Protein AF-A0A7D7VQC7-F1 (afdb_monomer_lite)

pLDDT: mean 91.13, std 5.69, range [63.03, 96.31]

Secondary structure (DSSP, 8-state):
-BHHHHHHHHHHHHHHTS---HHHHHHHHHHHHHHHHHTTS-BTTT--HHHHHHHHHHHHHHTT--HHHHHHHHHHHHHHHT-

Structure (mmCIF, N/CA/C/O backbone):
data_AF-A0A7D7VQC7-F1
#
_entry.id   AF-A0A7D7VQC7-F1
#
loop_
_atom_site.group_PDB
_atom_site.id
_atom_site.type_symbol
_atom_site.label_atom_id
_atom_site.label_alt_id
_atom_site.label_comp_id
_atom_site.label_asym_id
_atom_site.label_entity_id
_atom_site.label_seq_id
_atom_site.pdbx_PDB_ins_code
_atom_site.Cartn_x
_atom_site.Cartn_y
_atom_site.Cartn_z
_atom_site.occupancy
_atom_site.B_iso_or_equiv
_atom_site.auth_seq_id
_atom_site.auth_comp_id
_atom_site.auth_asym_id
_atom_site.auth_atom_id
_atom_site.pdbx_PDB_model_num
ATOM 1 N N . MET A 1 1 ? -7.832 3.447 15.948 1.00 73.19 1 MET A N 1
ATOM 2 C CA . MET A 1 1 ? -7.688 1.984 15.751 1.00 73.19 1 MET A CA 1
ATOM 3 C C . MET A 1 1 ? -6.360 1.706 15.049 1.00 73.19 1 MET A C 1
ATOM 5 O O . MET A 1 1 ? -6.017 2.438 14.123 1.00 73.19 1 MET A O 1
ATOM 9 N N . LYS A 1 2 ? -5.585 0.709 15.504 1.00 83.25 2 LYS A N 1
ATOM 10 C CA . LYS A 1 2 ? -4.281 0.365 14.897 1.00 83.25 2 LYS A CA 1
ATOM 11 C C . LYS A 1 2 ? -4.479 -0.236 13.503 1.00 83.25 2 LYS A C 1
ATOM 13 O O . LYS A 1 2 ? -5.415 -1.012 13.322 1.00 83.25 2 LYS A O 1
ATOM 18 N N . ILE A 1 3 ? -3.587 0.068 12.554 1.00 82.94 3 ILE A N 1
ATOM 19 C CA . ILE A 1 3 ? -3.691 -0.442 11.172 1.00 82.94 3 ILE A CA 1
ATOM 20 C C . ILE A 1 3 ? -3.913 -1.963 11.101 1.00 82.94 3 ILE A C 1
ATOM 22 O O . ILE A 1 3 ? -4.849 -2.362 10.409 1.00 82.94 3 ILE A O 1
ATOM 26 N N . PRO A 1 4 ? -3.143 -2.824 11.803 1.00 84.94 4 PRO A N 1
ATOM 27 C CA . PRO A 1 4 ? -3.272 -4.274 11.638 1.00 84.94 4 PRO A CA 1
ATOM 28 C C . PRO A 1 4 ? -4.669 -4.809 11.970 1.00 84.94 4 PRO A C 1
ATOM 30 O O . PRO A 1 4 ? -5.119 -5.770 11.355 1.00 84.94 4 PRO A O 1
ATOM 33 N N . LEU A 1 5 ? -5.375 -4.152 12.895 1.00 87.19 5 LEU A N 1
ATOM 34 C CA . LEU A 1 5 ? -6.730 -4.524 13.307 1.00 87.19 5 LEU A CA 1
ATOM 35 C C . LEU A 1 5 ? -7.793 -4.113 12.276 1.00 87.19 5 LEU A C 1
ATOM 37 O O . LEU A 1 5 ? -8.860 -4.714 12.218 1.00 87.19 5 LEU A O 1
ATOM 41 N N . ILE A 1 6 ? -7.498 -3.107 11.449 1.00 89.94 6 ILE A N 1
ATOM 42 C CA . ILE A 1 6 ? -8.411 -2.579 10.425 1.00 89.94 6 ILE A CA 1
ATOM 43 C C . ILE A 1 6 ? -8.264 -3.341 9.105 1.00 89.94 6 ILE A C 1
ATOM 45 O O . ILE A 1 6 ? -9.221 -3.424 8.342 1.00 89.94 6 ILE A O 1
ATOM 49 N N . LEU A 1 7 ? -7.101 -3.942 8.824 1.00 90.50 7 LEU A N 1
ATOM 50 C CA . LEU A 1 7 ? -6.857 -4.658 7.563 1.00 90.50 7 LEU A CA 1
ATOM 51 C C . LEU A 1 7 ? -7.927 -5.720 7.225 1.00 90.50 7 LEU A C 1
ATOM 53 O O . LEU A 1 7 ? -8.358 -5.752 6.069 1.00 90.50 7 LEU A O 1
ATOM 57 N N . PRO A 1 8 ? -8.412 -6.559 8.167 1.00 92.56 8 PRO A N 1
ATOM 58 C CA . PRO A 1 8 ? -9.487 -7.511 7.878 1.00 92.56 8 PRO A CA 1
ATOM 59 C C . PRO A 1 8 ? -10.815 -6.826 7.530 1.00 92.56 8 PRO A C 1
ATOM 61 O O . PRO A 1 8 ? -11.516 -7.269 6.620 1.00 92.56 8 PRO A O 1
ATOM 64 N N . GLN A 1 9 ? -11.136 -5.723 8.215 1.00 91.69 9 GLN A N 1
ATOM 65 C CA . GLN A 1 9 ? -12.346 -4.934 7.966 1.00 91.69 9 GLN A CA 1
ATOM 66 C C . GLN A 1 9 ? -12.276 -4.261 6.593 1.00 91.69 9 GLN A C 1
ATOM 68 O O . GLN A 1 9 ? -13.195 -4.415 5.792 1.00 91.69 9 GLN A O 1
ATOM 73 N N . PHE A 1 10 ? -11.143 -3.626 6.273 1.00 92.31 10 PHE A N 1
ATOM 74 C CA . PHE A 1 10 ? -10.891 -3.057 4.951 1.00 92.31 10 PHE A CA 1
ATOM 75 C C . PHE A 1 10 ? -10.991 -4.121 3.859 1.00 92.31 10 PHE A C 1
ATOM 77 O O . PHE A 1 10 ? -11.593 -3.875 2.824 1.00 92.31 10 PHE A O 1
ATOM 84 N N . LYS A 1 11 ? -10.437 -5.322 4.071 1.00 93.94 11 LYS A N 1
ATOM 85 C CA . LYS A 1 11 ? -10.526 -6.413 3.089 1.00 93.94 11 LYS A CA 1
ATOM 86 C C . LYS A 1 11 ? -11.983 -6.776 2.791 1.00 93.94 11 LYS A C 1
ATOM 88 O O . LYS A 1 11 ? -12.328 -6.941 1.623 1.00 93.94 11 LYS A O 1
ATOM 93 N N . ARG A 1 12 ? -12.821 -6.899 3.828 1.00 93.69 12 ARG A N 1
ATOM 94 C CA . ARG A 1 12 ? -14.253 -7.205 3.685 1.00 93.69 12 ARG A CA 1
ATOM 95 C C . ARG A 1 12 ? -14.982 -6.075 2.958 1.00 93.69 12 ARG A C 1
ATOM 97 O O . ARG A 1 12 ? -15.646 -6.342 1.963 1.00 93.69 12 ARG A O 1
ATOM 104 N N . PHE A 1 13 ? -14.784 -4.835 3.397 1.00 93.19 13 PHE A N 1
ATOM 105 C CA . PHE A 1 13 ? -15.340 -3.632 2.774 1.00 93.19 13 PHE A CA 1
ATOM 106 C C . PHE A 1 13 ? -14.942 -3.516 1.295 1.00 93.19 13 PHE A C 1
ATOM 108 O O . PHE A 1 13 ? -15.778 -3.376 0.406 1.00 93.19 13 PHE A O 1
ATOM 115 N N . ALA A 1 14 ? -13.649 -3.646 1.000 1.00 93.25 14 ALA A N 1
ATOM 116 C CA . ALA A 1 14 ? -13.118 -3.507 -0.347 1.00 93.25 14 ALA A CA 1
ATOM 117 C C . ALA A 1 14 ? -13.647 -4.589 -1.295 1.00 93.25 14 ALA A C 1
ATOM 119 O O . ALA A 1 14 ? -13.912 -4.297 -2.460 1.00 93.25 14 ALA A O 1
ATOM 120 N N . LEU A 1 15 ? -13.807 -5.820 -0.801 1.00 93.88 15 LEU A N 1
ATOM 121 C CA . LEU A 1 15 ? -14.312 -6.936 -1.593 1.00 93.88 15 LEU A CA 1
ATOM 122 C C . LEU A 1 15 ? -15.825 -6.844 -1.819 1.00 93.88 15 LEU A C 1
ATOM 124 O O . LEU A 1 15 ? -16.270 -6.978 -2.954 1.00 93.88 15 LEU A O 1
ATOM 128 N N . HIS A 1 16 ? -16.600 -6.626 -0.756 1.00 93.06 16 HIS A N 1
ATOM 129 C CA . HIS A 1 16 ? -18.058 -6.750 -0.800 1.00 93.06 16 HIS A CA 1
ATOM 130 C C . HIS A 1 16 ? -18.777 -5.432 -1.090 1.00 93.06 16 HIS A C 1
ATOM 132 O O . HIS A 1 16 ? -19.756 -5.436 -1.824 1.00 93.06 16 HIS A O 1
ATOM 138 N N . GLU A 1 17 ? -18.298 -4.309 -0.555 1.00 90.06 17 GLU A N 1
ATOM 139 C CA . GLU A 1 17 ? -18.988 -3.017 -0.682 1.00 90.06 17 GLU A CA 1
ATOM 140 C C . GLU A 1 17 ? -18.449 -2.188 -1.848 1.00 90.06 17 GLU A C 1
ATOM 142 O O . GLU A 1 17 ? -19.198 -1.494 -2.529 1.00 90.06 17 GLU A O 1
ATOM 147 N N . LYS A 1 18 ? -17.139 -2.264 -2.113 1.00 90.44 18 LYS A N 1
ATOM 148 C CA . LYS A 1 18 ? -16.498 -1.528 -3.219 1.00 90.44 18 LYS A CA 1
ATOM 149 C C . LYS A 1 18 ? -16.284 -2.355 -4.485 1.00 90.44 18 LYS A C 1
ATOM 151 O O . LYS A 1 18 ? -15.857 -1.787 -5.488 1.00 90.44 18 LYS A O 1
ATOM 156 N N . GLY A 1 19 ? -16.521 -3.669 -4.446 1.00 92.81 19 GLY A N 1
ATOM 157 C CA . GLY A 1 19 ? -16.330 -4.559 -5.597 1.00 92.81 19 GLY A CA 1
ATOM 158 C C . GLY A 1 19 ? -14.902 -4.546 -6.161 1.00 92.81 19 GLY A C 1
ATOM 159 O O . GLY A 1 19 ? -14.699 -4.727 -7.363 1.00 92.81 19 GLY A O 1
ATOM 160 N N . MET A 1 20 ? -13.889 -4.280 -5.326 1.00 94.12 20 MET A N 1
ATOM 161 C CA . MET A 1 20 ? -12.501 -4.219 -5.780 1.00 94.12 20 MET A CA 1
ATOM 162 C C . MET A 1 20 ? -11.989 -5.605 -6.175 1.00 94.12 20 MET A C 1
ATOM 164 O O . MET A 1 20 ? -12.288 -6.622 -5.548 1.00 94.12 20 MET A O 1
ATOM 168 N N . ARG A 1 21 ? -11.114 -5.645 -7.186 1.00 95.62 21 ARG A N 1
ATOM 169 C CA . ARG A 1 21 ? -10.479 -6.894 -7.618 1.00 95.62 21 ARG A CA 1
ATOM 170 C C . ARG A 1 21 ? -9.593 -7.461 -6.497 1.00 95.62 21 ARG A C 1
ATOM 172 O O . ARG A 1 21 ? -8.770 -6.715 -5.955 1.00 95.62 21 ARG A O 1
ATOM 179 N N . PRO A 1 22 ? -9.630 -8.780 -6.223 1.00 94.44 22 PRO A N 1
ATOM 180 C CA . PRO A 1 22 ? -8.815 -9.399 -5.174 1.00 94.44 22 PRO A CA 1
ATOM 181 C C . PRO A 1 22 ? -7.315 -9.104 -5.282 1.00 94.44 22 PRO A C 1
ATOM 183 O O . PRO A 1 22 ? -6.650 -8.913 -4.265 1.00 94.44 22 PRO A O 1
ATOM 186 N N . LYS A 1 23 ? -6.776 -9.014 -6.507 1.00 94.94 23 LYS A N 1
ATOM 187 C CA . LYS A 1 23 ? -5.374 -8.638 -6.746 1.00 94.94 23 LYS A CA 1
ATOM 188 C C . LYS A 1 23 ? -5.055 -7.246 -6.193 1.00 94.94 23 LYS A C 1
ATOM 190 O O . LYS A 1 23 ? -4.084 -7.089 -5.464 1.00 94.94 23 LYS A O 1
ATOM 195 N N . THR A 1 24 ? -5.899 -6.262 -6.489 1.00 93.50 24 THR A N 1
ATOM 196 C CA . THR A 1 24 ? -5.734 -4.884 -6.013 1.00 93.50 24 THR A CA 1
ATOM 197 C C . THR A 1 24 ? -5.854 -4.810 -4.496 1.00 93.50 24 THR A C 1
ATOM 199 O O . THR A 1 24 ? -5.043 -4.152 -3.854 1.00 93.50 24 THR A O 1
ATOM 202 N N . ILE A 1 25 ? -6.800 -5.544 -3.901 1.00 95.00 25 ILE A N 1
ATOM 203 C CA . ILE A 1 25 ? -6.930 -5.622 -2.440 1.00 95.00 25 ILE A CA 1
ATOM 204 C C . ILE A 1 25 ? -5.637 -6.166 -1.820 1.00 95.00 25 ILE A C 1
ATOM 206 O O . ILE A 1 25 ? -5.129 -5.580 -0.869 1.00 95.00 25 ILE A O 1
ATOM 210 N N . ARG A 1 26 ? -5.062 -7.245 -2.371 1.00 95.62 26 ARG A N 1
ATOM 211 C CA . ARG A 1 26 ? -3.782 -7.797 -1.890 1.00 95.62 26 ARG A CA 1
ATOM 212 C C . ARG A 1 26 ? -2.646 -6.776 -1.969 1.00 95.62 26 ARG A C 1
ATOM 214 O O . ARG A 1 26 ? -1.888 -6.662 -1.012 1.00 95.62 26 ARG A O 1
ATOM 221 N N . GLU A 1 27 ? -2.548 -6.022 -3.061 1.00 95.56 27 GLU A N 1
ATOM 222 C CA . GLU A 1 27 ? -1.528 -4.976 -3.220 1.00 95.56 27 GLU A CA 1
ATOM 223 C C . GLU A 1 27 ? -1.711 -3.833 -2.207 1.00 95.56 27 GLU A C 1
ATOM 225 O O . GLU A 1 27 ? -0.733 -3.401 -1.596 1.00 95.56 27 GLU A O 1
ATOM 230 N N . ILE A 1 28 ? -2.953 -3.394 -1.960 1.00 95.31 28 ILE A N 1
ATOM 231 C CA . ILE A 1 28 ? -3.265 -2.388 -0.931 1.00 95.31 28 ILE A CA 1
ATOM 232 C C . ILE A 1 28 ? -2.878 -2.907 0.460 1.00 95.31 28 ILE A C 1
ATOM 234 O O . ILE A 1 28 ? -2.177 -2.224 1.203 1.00 95.31 28 ILE A O 1
ATOM 238 N N . LEU A 1 29 ? -3.293 -4.127 0.811 1.00 95.44 29 LEU A N 1
ATOM 239 C CA . LEU A 1 29 ? -2.970 -4.729 2.105 1.00 95.44 29 LEU A CA 1
ATOM 240 C C . LEU A 1 29 ? -1.456 -4.864 2.302 1.00 95.44 29 LEU A C 1
ATOM 242 O O . LEU A 1 29 ? -0.960 -4.564 3.385 1.00 95.44 29 LEU A O 1
ATOM 246 N N . ALA A 1 30 ? -0.717 -5.265 1.265 1.00 95.19 30 ALA A N 1
ATOM 247 C CA . ALA A 1 30 ? 0.732 -5.419 1.330 1.00 95.19 30 ALA A CA 1
ATOM 248 C C . ALA A 1 30 ? 1.440 -4.084 1.609 1.00 95.19 30 ALA A C 1
ATOM 250 O O . ALA A 1 30 ? 2.256 -4.004 2.529 1.00 95.19 30 ALA A O 1
ATOM 251 N N . ILE A 1 31 ? 1.107 -3.022 0.863 1.00 95.31 31 ILE A N 1
ATOM 252 C CA . ILE A 1 31 ? 1.765 -1.722 1.044 1.00 95.31 31 ILE A CA 1
ATOM 253 C C . ILE A 1 31 ? 1.386 -1.065 2.377 1.00 95.31 31 ILE A C 1
ATOM 255 O O . ILE A 1 31 ? 2.243 -0.501 3.054 1.00 95.31 31 ILE A O 1
ATOM 259 N N . VAL A 1 32 ? 0.123 -1.183 2.794 1.00 93.81 32 VAL A N 1
ATOM 260 C CA . VAL A 1 32 ? -0.358 -0.637 4.071 1.00 93.81 32 VAL A CA 1
ATOM 261 C C . VAL A 1 32 ? 0.226 -1.412 5.255 1.00 93.81 32 VAL A C 1
ATOM 263 O O . VAL A 1 32 ? 0.577 -0.811 6.268 1.00 93.81 32 VAL A O 1
ATOM 266 N N . SER A 1 33 ? 0.390 -2.732 5.133 1.00 93.56 33 SER A N 1
ATOM 267 C CA . SER A 1 33 ? 1.065 -3.548 6.146 1.00 93.56 33 SER A CA 1
ATOM 268 C C . SER A 1 33 ? 2.546 -3.179 6.271 1.00 93.56 33 SER A C 1
ATOM 270 O O . SER A 1 33 ? 3.035 -3.010 7.389 1.00 93.56 33 SER A O 1
ATOM 272 N N . ALA A 1 34 ? 3.242 -2.960 5.149 1.00 93.44 34 ALA A N 1
ATOM 273 C CA . ALA A 1 34 ? 4.628 -2.494 5.153 1.00 93.44 34 ALA A CA 1
ATOM 274 C C . ALA A 1 34 ? 4.768 -1.125 5.841 1.00 93.44 34 ALA A C 1
ATOM 276 O O . ALA A 1 34 ? 5.602 -0.979 6.732 1.00 93.44 34 ALA A O 1
ATOM 277 N N . LEU A 1 35 ? 3.897 -0.167 5.503 1.00 92.69 35 LEU A N 1
ATOM 278 C CA . LEU A 1 35 ? 3.829 1.141 6.162 1.00 92.69 35 LEU A CA 1
ATOM 279 C C . LEU A 1 35 ? 3.569 1.004 7.670 1.00 92.69 35 LEU A C 1
ATOM 281 O O . LEU A 1 35 ? 4.224 1.656 8.478 1.00 92.69 35 LEU A O 1
ATOM 285 N N . SER A 1 36 ? 2.622 0.145 8.059 1.00 91.75 36 SER A N 1
ATOM 286 C CA . SER A 1 36 ? 2.309 -0.110 9.468 1.00 91.75 36 SER A CA 1
ATOM 287 C C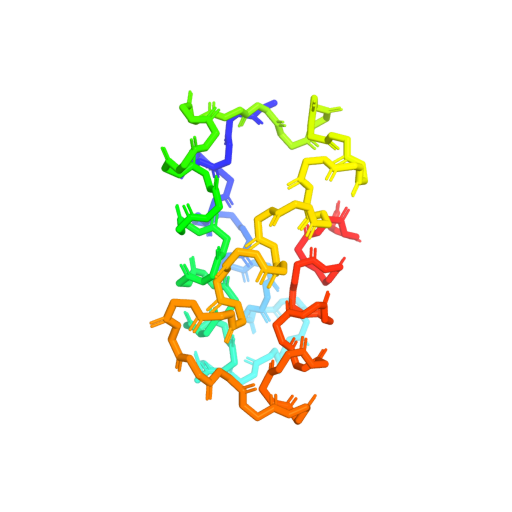 . SER A 1 36 ? 3.520 -0.635 10.223 1.00 91.75 36 SER A C 1
ATOM 289 O O . SER A 1 36 ? 3.793 -0.174 11.326 1.00 91.75 36 SER A O 1
ATOM 291 N N . LYS A 1 37 ? 4.241 -1.596 9.640 1.00 90.94 37 LYS A N 1
ATOM 292 C CA . LYS A 1 37 ? 5.414 -2.210 10.264 1.00 90.94 37 LYS A CA 1
ATOM 293 C C . LYS A 1 37 ? 6.536 -1.194 10.463 1.00 90.94 37 LYS A C 1
ATOM 295 O O . LYS A 1 37 ? 7.139 -1.171 11.527 1.00 90.94 37 LYS A O 1
ATOM 300 N N . GLU A 1 38 ? 6.780 -0.351 9.465 1.00 90.88 38 GLU A N 1
ATOM 301 C CA . GLU A 1 38 ? 7.833 0.668 9.499 1.00 90.88 38 GLU A CA 1
ATOM 302 C C . GLU A 1 38 ? 7.560 1.762 10.537 1.00 90.88 38 GLU A C 1
ATOM 304 O O . GLU A 1 38 ? 8.464 2.221 11.223 1.00 90.88 38 GLU A O 1
ATOM 309 N N . LEU A 1 39 ? 6.289 2.124 10.716 1.00 89.06 39 LEU A N 1
ATOM 310 C CA . LEU A 1 39 ? 5.860 3.135 11.682 1.00 89.06 39 LEU A CA 1
ATOM 311 C C . LEU A 1 39 ? 5.488 2.558 13.061 1.00 89.06 39 LEU A C 1
ATOM 313 O O . LEU A 1 39 ? 4.808 3.232 13.838 1.00 89.06 39 LEU A O 1
ATOM 317 N N . SER A 1 40 ? 5.890 1.319 13.365 1.00 88.12 40 SER A N 1
ATOM 318 C CA . SER A 1 40 ? 5.624 0.639 14.644 1.00 88.12 40 SER A CA 1
ATOM 319 C C . SER A 1 40 ? 4.136 0.525 15.006 1.00 88.12 40 SER A C 1
ATOM 321 O O . SER A 1 40 ? 3.715 0.761 16.137 1.00 88.12 40 SER A O 1
ATOM 323 N N . ASN A 1 41 ? 3.325 0.104 14.035 1.00 81.62 41 ASN A N 1
ATOM 324 C CA . ASN A 1 41 ? 1.884 -0.145 14.138 1.00 81.62 41 ASN A CA 1
ATOM 325 C C . ASN A 1 41 ? 1.065 1.069 14.605 1.00 81.62 41 ASN A C 1
ATOM 327 O O . ASN A 1 41 ? 0.350 0.991 15.615 1.00 81.62 41 ASN A O 1
ATOM 331 N N . PRO A 1 42 ? 1.120 2.187 13.861 1.00 82.00 42 PRO A N 1
ATOM 332 C CA . PRO A 1 42 ? 0.423 3.402 14.241 1.00 82.00 42 PRO A CA 1
ATOM 333 C C . PRO A 1 42 ? -1.100 3.243 14.094 1.00 82.00 42 PRO A C 1
ATOM 335 O O . PRO A 1 42 ? -1.621 2.326 13.444 1.00 82.00 42 PRO A O 1
ATOM 338 N N . SER A 1 43 ? -1.835 4.174 14.700 1.00 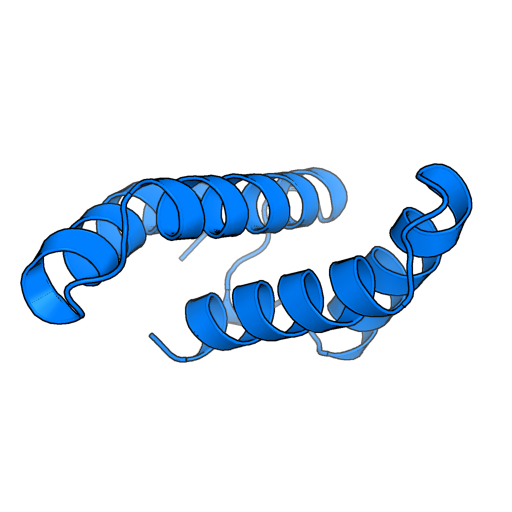83.06 43 SER A N 1
ATOM 339 C CA . SER A 1 43 ? -3.260 4.352 14.423 1.00 83.06 43 SER A C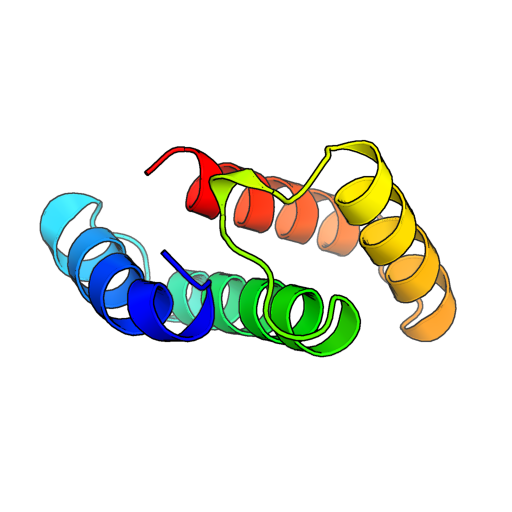A 1
ATOM 340 C C . SER A 1 43 ? -3.430 5.007 13.055 1.00 83.06 43 SER A C 1
ATOM 342 O O . SER A 1 43 ? -2.639 5.864 12.672 1.00 83.06 43 SER A O 1
ATOM 344 N N . VAL A 1 44 ? -4.500 4.674 12.334 1.00 79.94 44 VAL A N 1
ATOM 345 C CA . VAL A 1 44 ? -4.816 5.321 11.042 1.00 79.94 44 VAL A CA 1
ATOM 346 C C . VAL A 1 44 ? -4.935 6.843 11.180 1.00 79.94 44 VAL A C 1
ATOM 348 O O . VAL A 1 44 ? -4.538 7.586 10.284 1.00 79.94 44 VAL A O 1
ATOM 351 N N . THR A 1 45 ? -5.405 7.307 12.338 1.00 79.94 45 THR A N 1
ATOM 352 C CA . THR A 1 45 ? -5.549 8.728 12.673 1.00 79.94 45 THR A CA 1
ATOM 353 C C . THR A 1 45 ? -4.225 9.434 12.968 1.00 79.94 45 THR A C 1
ATOM 355 O O . THR A 1 45 ? -4.139 10.644 12.798 1.00 79.94 45 THR A O 1
ATOM 358 N N . THR A 1 46 ? -3.185 8.709 13.392 1.00 83.56 46 THR A N 1
ATOM 359 C CA . THR A 1 46 ? -1.911 9.310 13.826 1.00 83.56 46 THR A CA 1
ATOM 360 C C . THR A 1 46 ? -0.863 9.359 12.718 1.00 83.56 46 THR A C 1
ATOM 362 O O . THR A 1 46 ? 0.212 9.936 12.898 1.00 83.56 46 THR A O 1
ATOM 365 N N . ILE A 1 47 ? -1.151 8.770 11.555 1.00 86.81 47 ILE A N 1
ATOM 366 C CA . ILE A 1 47 ? -0.244 8.809 10.411 1.00 86.81 47 ILE A CA 1
ATOM 367 C C . ILE A 1 47 ? -0.388 10.144 9.688 1.00 86.81 47 ILE A C 1
ATOM 369 O O . ILE A 1 47 ? -1.388 10.429 9.021 1.00 86.81 47 ILE A O 1
ATOM 373 N N . THR A 1 48 ? 0.664 10.949 9.774 1.00 89.19 48 THR A N 1
ATOM 374 C CA . THR A 1 48 ? 0.751 12.216 9.057 1.00 89.19 48 THR A CA 1
ATOM 375 C C . THR A 1 48 ? 1.109 11.993 7.590 1.00 89.19 48 THR A C 1
ATOM 377 O O . THR A 1 48 ? 1.747 11.010 7.203 1.00 89.19 48 THR A O 1
ATOM 380 N N . THR A 1 49 ? 0.735 12.953 6.746 1.00 89.75 49 THR A N 1
ATOM 381 C CA . THR A 1 49 ? 1.115 12.956 5.327 1.00 89.75 49 THR A CA 1
ATOM 382 C C . THR A 1 49 ? 2.636 12.989 5.141 1.00 89.75 49 THR A C 1
ATOM 384 O O . THR A 1 49 ? 3.133 12.415 4.175 1.00 89.75 49 THR A O 1
ATOM 387 N N . ALA A 1 50 ? 3.376 13.601 6.074 1.00 91.06 50 ALA A N 1
ATOM 388 C CA . ALA A 1 50 ? 4.838 13.617 6.068 1.00 91.06 50 ALA A CA 1
ATOM 389 C C . ALA A 1 50 ? 5.427 12.203 6.207 1.00 91.06 50 ALA A C 1
ATOM 391 O O . ALA A 1 50 ? 6.215 11.802 5.358 1.00 91.06 50 ALA A O 1
ATOM 392 N N . LYS A 1 51 ? 4.952 11.408 7.179 1.00 91.62 51 LYS A N 1
ATOM 393 C CA . LYS A 1 51 ? 5.409 10.020 7.384 1.00 91.62 51 LYS A CA 1
ATOM 394 C C . LYS A 1 51 ? 5.104 9.115 6.189 1.00 91.62 51 LYS A C 1
ATOM 396 O O . LYS A 1 51 ? 5.930 8.307 5.788 1.00 91.62 51 LYS A O 1
ATOM 401 N N . ILE A 1 52 ? 3.931 9.280 5.569 1.00 92.06 52 ILE A N 1
ATOM 402 C CA . ILE A 1 52 ? 3.583 8.548 4.335 1.00 92.06 52 ILE A CA 1
ATOM 403 C C . ILE A 1 52 ? 4.520 8.942 3.197 1.00 92.06 52 ILE A C 1
ATOM 405 O O . ILE A 1 52 ? 4.936 8.091 2.415 1.00 92.06 52 ILE A O 1
ATOM 409 N N . ARG A 1 53 ? 4.818 10.238 3.069 1.00 93.56 53 ARG A N 1
ATOM 410 C CA . ARG A 1 53 ? 5.709 10.746 2.030 1.00 93.56 53 ARG A CA 1
ATOM 411 C C . ARG A 1 53 ? 7.107 10.157 2.202 1.00 93.56 53 ARG A C 1
ATOM 413 O O . ARG A 1 53 ? 7.632 9.615 1.239 1.00 93.56 53 ARG A O 1
ATOM 420 N N . GLU A 1 54 ? 7.657 10.227 3.406 1.00 95.00 54 GLU A N 1
ATOM 421 C CA . GLU A 1 54 ? 8.966 9.672 3.752 1.00 95.00 54 GLU A CA 1
ATOM 422 C C . GLU A 1 54 ? 9.059 8.181 3.403 1.00 95.00 54 GLU A C 1
ATOM 424 O O . GLU A 1 54 ? 9.875 7.819 2.556 1.00 95.00 54 GLU A O 1
ATOM 429 N N . PHE A 1 55 ? 8.122 7.368 3.906 1.00 94.94 55 PHE A N 1
ATOM 430 C CA . PHE A 1 55 ? 7.991 5.947 3.562 1.00 94.94 55 PHE A CA 1
ATOM 431 C C . PHE A 1 55 ? 7.994 5.715 2.043 1.00 94.94 55 PHE A C 1
ATOM 433 O O . PHE A 1 55 ? 8.734 4.890 1.510 1.00 94.94 55 PHE A O 1
ATOM 440 N N . MET A 1 56 ? 7.171 6.465 1.304 1.00 95.31 56 MET A N 1
ATOM 441 C CA . MET A 1 56 ? 7.028 6.295 -0.143 1.00 95.31 56 MET A CA 1
ATOM 442 C C . MET A 1 56 ? 8.322 6.606 -0.902 1.00 95.31 56 MET A C 1
ATOM 444 O O . MET A 1 56 ? 8.648 5.903 -1.861 1.00 95.31 56 MET A O 1
ATOM 448 N N . TYR A 1 57 ? 9.041 7.662 -0.516 1.00 95.62 57 TYR A N 1
ATOM 449 C CA . TYR A 1 57 ? 10.294 8.039 -1.171 1.00 95.62 57 TYR A CA 1
ATOM 450 C C . TYR A 1 57 ? 11.438 7.099 -0.800 1.00 95.62 57 TYR A C 1
ATOM 452 O O . TYR A 1 57 ? 12.164 6.679 -1.701 1.00 95.62 57 TYR A O 1
ATOM 460 N N . GLN A 1 58 ? 11.549 6.696 0.468 1.00 94.88 58 GLN A N 1
ATOM 461 C CA . GLN A 1 58 ? 12.525 5.691 0.895 1.00 94.88 58 GLN A CA 1
ATOM 462 C C . GLN A 1 58 ? 12.324 4.384 0.126 1.00 94.88 58 GLN A C 1
ATOM 464 O O . GLN A 1 58 ? 13.239 3.902 -0.540 1.00 94.88 58 GLN A O 1
ATOM 469 N N . ARG A 1 59 ? 11.089 3.871 0.073 1.00 93.75 59 ARG A N 1
ATOM 470 C CA . ARG A 1 59 ? 10.782 2.647 -0.677 1.00 93.75 59 ARG A CA 1
ATOM 471 C C . ARG A 1 59 ? 11.013 2.768 -2.175 1.00 93.75 59 ARG A C 1
ATOM 473 O O . ARG A 1 59 ? 11.427 1.790 -2.796 1.00 93.75 59 ARG A O 1
ATOM 480 N N . LYS A 1 60 ? 10.767 3.941 -2.767 1.00 94.81 60 LYS A N 1
ATOM 481 C CA . LYS A 1 60 ? 11.069 4.177 -4.183 1.00 94.81 60 LYS A CA 1
ATOM 482 C C . LYS A 1 60 ? 12.552 3.953 -4.474 1.00 94.81 60 LYS A C 1
ATOM 484 O O . LYS A 1 60 ? 12.853 3.333 -5.490 1.00 94.81 60 LYS A O 1
ATOM 489 N N . LEU A 1 61 ? 13.433 4.441 -3.599 1.00 94.69 61 LEU A N 1
ATOM 490 C CA . LEU A 1 61 ? 14.881 4.284 -3.727 1.00 94.69 61 LEU A CA 1
ATOM 491 C C . LEU A 1 61 ? 15.304 2.835 -3.453 1.00 94.69 61 LEU A C 1
ATOM 493 O O . LEU A 1 61 ? 15.903 2.209 -4.319 1.00 94.69 61 LEU A O 1
ATOM 497 N N . GLU A 1 62 ? 14.905 2.266 -2.312 1.00 94.06 62 GLU A N 1
ATOM 498 C CA . GLU A 1 62 ? 15.282 0.902 -1.901 1.00 94.06 62 GLU A CA 1
ATOM 499 C C . GLU A 1 62 ? 14.838 -0.186 -2.884 1.00 94.06 62 GLU A C 1
ATOM 501 O O . GLU A 1 62 ? 15.524 -1.184 -3.088 1.00 94.06 62 GLU A O 1
ATOM 506 N N . ARG A 1 63 ? 13.635 -0.041 -3.449 1.00 93.44 63 ARG A N 1
ATOM 507 C CA . ARG A 1 63 ? 13.002 -1.056 -4.303 1.00 93.44 63 ARG A CA 1
ATOM 508 C C . ARG A 1 63 ? 13.013 -0.678 -5.777 1.00 93.44 63 ARG A C 1
ATOM 510 O O . ARG A 1 63 ? 12.371 -1.369 -6.566 1.00 93.44 63 ARG A O 1
ATOM 517 N N . MET A 1 64 ? 13.682 0.422 -6.130 1.00 94.56 64 MET A N 1
ATOM 518 C CA . MET A 1 64 ? 13.762 0.952 -7.494 1.00 94.56 64 MET A CA 1
ATOM 519 C C . MET A 1 64 ? 12.389 1.014 -8.176 1.00 94.56 64 MET A C 1
A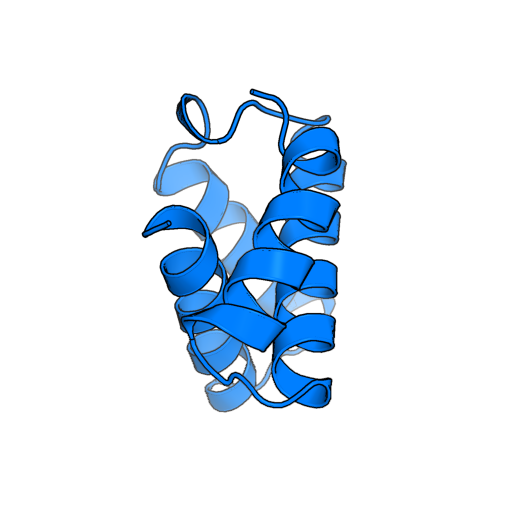TOM 521 O O . MET A 1 64 ? 12.196 0.570 -9.310 1.00 94.56 64 MET A O 1
ATOM 525 N N . TRP A 1 65 ? 11.380 1.523 -7.462 1.00 94.88 65 TRP A N 1
ATOM 526 C CA . TRP A 1 65 ? 10.030 1.564 -8.012 1.00 94.88 65 TRP A CA 1
ATOM 527 C C . TRP A 1 65 ? 9.965 2.474 -9.229 1.00 94.88 65 TRP A C 1
ATOM 529 O O . TRP A 1 65 ? 10.315 3.6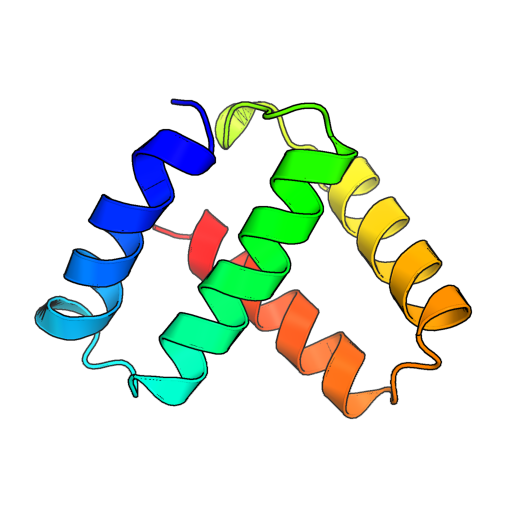56 -9.178 1.00 94.88 65 TRP A O 1
ATOM 539 N N . THR A 1 66 ? 9.379 1.943 -10.300 1.00 96.31 66 THR A N 1
ATOM 540 C CA . THR A 1 66 ? 8.993 2.766 -11.443 1.00 96.31 66 THR A CA 1
ATOM 541 C C . THR A 1 66 ? 8.031 3.869 -10.998 1.00 96.31 66 THR A C 1
ATOM 543 O O . THR A 1 66 ? 7.262 3.722 -10.040 1.00 96.31 66 THR A O 1
ATOM 546 N N . ASN A 1 67 ? 7.993 4.969 -11.750 1.00 95.19 67 ASN A N 1
ATOM 547 C CA . ASN A 1 67 ? 7.041 6.049 -11.488 1.00 95.19 67 ASN A CA 1
ATOM 548 C C . ASN A 1 67 ? 5.579 5.558 -11.519 1.00 95.19 67 ASN A C 1
ATOM 550 O O . ASN A 1 67 ? 4.741 6.084 -10.789 1.00 95.19 67 ASN A O 1
ATOM 554 N N . LYS A 1 68 ? 5.268 4.527 -12.320 1.00 95.88 68 LYS A N 1
ATOM 555 C CA . LYS A 1 68 ? 3.944 3.890 -12.348 1.00 95.88 68 LYS A CA 1
ATOM 556 C C . LYS A 1 68 ? 3.638 3.195 -11.020 1.00 95.88 68 LYS A C 1
ATOM 558 O O . LYS A 1 68 ? 2.598 3.465 -10.428 1.00 95.88 68 LYS A O 1
ATOM 563 N N . THR A 1 69 ? 4.558 2.366 -10.529 1.00 94.44 69 THR A N 1
ATOM 564 C CA . THR A 1 69 ? 4.422 1.666 -9.242 1.00 94.44 69 THR A CA 1
ATOM 565 C C . THR A 1 69 ? 4.260 2.655 -8.090 1.00 94.44 69 THR A C 1
ATOM 567 O O . THR A 1 69 ? 3.340 2.518 -7.288 1.00 94.44 69 THR A O 1
ATOM 570 N N . PHE A 1 70 ? 5.075 3.713 -8.064 1.00 94.81 70 PHE A N 1
ATOM 571 C CA . PHE A 1 70 ? 4.975 4.771 -7.059 1.00 94.81 70 PHE A CA 1
ATOM 572 C C . PHE A 1 70 ? 3.590 5.436 -7.048 1.00 94.81 70 PHE A C 1
ATOM 574 O O . PHE A 1 70 ? 2.984 5.606 -5.989 1.00 94.81 70 PHE A O 1
ATOM 581 N N . ARG A 1 71 ? 3.049 5.785 -8.225 1.00 95.88 71 ARG A N 1
ATOM 582 C CA . ARG A 1 71 ? 1.702 6.370 -8.335 1.00 95.88 71 ARG A CA 1
ATOM 583 C C . ARG A 1 71 ? 0.615 5.405 -7.866 1.00 95.88 71 ARG A C 1
ATOM 585 O O . ARG A 1 71 ? -0.268 5.829 -7.123 1.00 95.88 71 ARG A O 1
ATOM 592 N N . ASN A 1 72 ? 0.703 4.129 -8.244 1.00 95.44 72 ASN A N 1
ATOM 593 C CA . ASN A 1 72 ? -0.253 3.104 -7.823 1.00 95.44 72 ASN A CA 1
ATOM 594 C C . ASN A 1 72 ? -0.261 2.950 -6.300 1.00 95.44 72 ASN A C 1
ATOM 596 O O . ASN A 1 72 ? -1.311 3.054 -5.676 1.00 95.44 72 ASN A O 1
ATOM 600 N N . TYR A 1 73 ? 0.910 2.795 -5.683 1.00 95.25 73 TYR A N 1
ATOM 601 C CA . TYR A 1 73 ? 1.025 2.630 -4.233 1.00 95.25 73 TYR A CA 1
ATOM 602 C C . TYR A 1 73 ? 0.579 3.869 -3.461 1.00 95.25 73 TYR A C 1
ATOM 604 O O . TYR A 1 73 ? -0.117 3.750 -2.453 1.00 95.25 73 TYR A O 1
ATOM 612 N N . ARG A 1 74 ? 0.856 5.070 -3.982 1.00 94.00 74 ARG A N 1
ATOM 613 C CA . ARG A 1 74 ? 0.296 6.307 -3.427 1.00 94.00 74 ARG A CA 1
ATOM 614 C C . ARG A 1 74 ? -1.235 6.293 -3.458 1.00 94.00 74 ARG A C 1
ATOM 616 O O . ARG A 1 74 ? -1.871 6.675 -2.476 1.00 94.00 74 ARG A O 1
ATOM 623 N N . GLN A 1 75 ? -1.827 5.857 -4.569 1.00 94.25 75 GLN A N 1
ATOM 624 C CA . GLN A 1 75 ? -3.279 5.757 -4.706 1.00 94.25 75 GLN A CA 1
ATOM 625 C C . GLN A 1 75 ? -3.870 4.685 -3.781 1.00 94.25 75 GLN A C 1
ATOM 627 O O . GLN A 1 75 ? -4.938 4.897 -3.210 1.00 94.25 75 GLN A O 1
ATOM 632 N N . TYR A 1 76 ? -3.171 3.571 -3.572 1.00 94.81 76 TYR A N 1
ATOM 633 C CA . TYR A 1 76 ? -3.573 2.506 -2.651 1.00 94.81 76 TYR A CA 1
ATOM 634 C C . TYR A 1 76 ? -3.610 2.979 -1.200 1.00 94.81 76 TYR A C 1
ATOM 636 O O . TYR A 1 76 ? -4.627 2.802 -0.532 1.00 94.81 76 TYR A O 1
ATOM 644 N N . ILE A 1 77 ? -2.567 3.674 -0.740 1.00 92.44 77 ILE A N 1
ATOM 645 C CA . ILE A 1 77 ? -2.543 4.263 0.608 1.00 92.44 77 ILE A CA 1
ATOM 646 C C . ILE A 1 77 ? -3.668 5.296 0.770 1.00 92.44 77 ILE A C 1
ATOM 648 O O . ILE A 1 77 ? -4.329 5.333 1.806 1.00 92.44 77 ILE A O 1
ATOM 652 N N . LYS A 1 78 ? -3.934 6.111 -0.262 1.00 91.19 78 LYS A N 1
ATOM 653 C CA . LYS A 1 78 ? -5.059 7.060 -0.252 1.00 91.19 78 LYS A CA 1
ATOM 654 C C . LYS A 1 78 ? -6.410 6.343 -0.167 1.00 91.19 78 LYS A C 1
ATOM 656 O O . LYS A 1 78 ? -7.266 6.773 0.594 1.00 91.19 78 LYS A O 1
ATOM 661 N N . THR A 1 79 ? -6.580 5.256 -0.919 1.00 91.25 79 THR A N 1
ATOM 662 C CA . THR A 1 79 ? -7.812 4.449 -0.933 1.00 91.25 79 THR A CA 1
ATOM 663 C C . THR A 1 79 ? -8.082 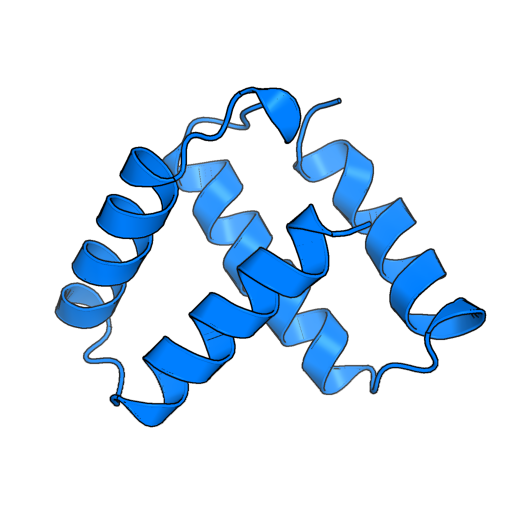3.838 0.438 1.00 91.25 79 THR A C 1
ATOM 665 O O . THR A 1 79 ? -9.211 3.881 0.905 1.00 91.25 79 THR A O 1
ATOM 668 N N . PHE A 1 80 ? -7.045 3.341 1.115 1.00 89.88 80 PHE A N 1
ATOM 669 C CA . PHE A 1 80 ? -7.164 2.815 2.475 1.00 89.88 80 PHE A CA 1
ATOM 670 C C . PHE A 1 80 ? -7.508 3.898 3.513 1.00 89.88 80 PHE A C 1
ATOM 672 O O . PHE A 1 80 ? -8.311 3.652 4.403 1.00 89.88 80 PHE A O 1
ATOM 679 N N . ARG A 1 81 ? -6.935 5.109 3.408 1.00 84.12 81 ARG A N 1
ATOM 680 C CA . ARG A 1 81 ? -7.243 6.222 4.335 1.00 84.12 81 ARG A CA 1
ATOM 681 C C . ARG A 1 81 ? -8.623 6.847 4.136 1.00 84.12 81 ARG A C 1
ATOM 683 O O . ARG A 1 81 ? -9.078 7.538 5.035 1.00 84.12 81 ARG A O 1
ATOM 690 N N . GLY A 1 82 ? -9.219 6.691 2.956 1.00 78.19 82 GLY A N 1
ATOM 691 C CA . GLY A 1 82 ? -10.532 7.249 2.627 1.00 78.19 82 GLY A CA 1
ATOM 692 C C . GLY A 1 82 ? -11.715 6.346 2.986 1.00 78.19 82 GLY A C 1
ATOM 693 O O . GLY A 1 82 ? -12.813 6.635 2.515 1.00 78.19 82 GLY A O 1
ATOM 694 N N . GLN A 1 83 ? -11.480 5.250 3.720 1.00 63.03 83 GLN A N 1
ATOM 695 C CA . GLN A 1 83 ? -12.525 4.408 4.312 1.00 63.03 83 GLN A CA 1
ATOM 696 C C . GLN A 1 83 ? -13.110 5.078 5.561 1.00 63.03 83 GLN A C 1
ATOM 698 O O . GLN A 1 83 ? -12.322 5.695 6.316 1.00 63.03 83 GLN A O 1
#

Foldseek 3Di:
DWQVVCLVVCLCCCVPVVVHDPVLSVLLSVLSVVLCVVVVGDDLVPDDPVSVVVSLVVCCVVVVDDPVRSVSNVVSNVVVSVD

Sequence (83 aa):
MKIPLILPQFKRFALHEKGMRPKTIREILAIVSALSKELSNPSVTTITTAKIREFMYQRKLERMWTNKTFRNYRQYIKTFRGQ

Radius of gyration: 12.36 Å; chains: 1; bounding box: 34×23×28 Å